Protein AF-A0A9Q0VDE1-F1 (afdb_monomer)

Organism: NCBI:txid2511006

InterPro domains:
  IPR028938 Remodeling and spacing factor 1-like [PTHR14296] (6-165)

Foldseek 3Di:
DCVVVVVPDDDQADDDPPCSVVSLVPDDPVVNVVVVVVVVVVVVPPCPVVVVLVVCVVVVNDPCVVDPDFLFDLVPFKTKGWDDDPVQHIWIKIKGWDPDDDDPPPDDDDPPDPPRDIDMDTQDRALVSLVVLLVVQCPDPRVRSVSSSVSCVPPPNVVRVVVVVVVVVVVVVVVD

Nearest PDB structures (foldseek):
  8ow1-assembly1_P  TM=1.907E-01  e=4.043E+00  Saccharomyces cerevisiae

pLDDT: mean 76.91, std 16.59, range [36.31, 95.81]

Mean predicted aligned error: 14.26 Å

Solvent-accessible surface area (backbone atoms only — not comparable to full-atom values): 10534 Å² total; per-residue (Å²): 133,69,68,69,72,78,56,75,62,79,74,92,72,62,95,53,92,81,49,46,65,61,58,53,66,74,45,56,71,66,58,46,50,51,52,52,50,50,52,52,57,50,52,75,69,47,60,61,61,64,50,47,52,52,51,41,43,73,75,66,46,61,69,62,81,83,39,85,67,67,69,31,35,68,83,77,43,42,38,32,37,73,48,74,42,96,88,84,42,49,39,34,35,38,40,36,52,50,78,74,85,79,80,92,66,92,72,80,91,67,92,64,71,78,78,80,44,69,46,78,45,82,67,24,68,49,73,68,40,44,52,52,49,31,54,56,22,58,70,42,92,47,66,37,41,24,50,24,17,50,45,43,57,71,67,44,46,60,55,53,54,52,51,53,53,54,55,54,51,54,55,53,62,76,77,106

Secondary structure (DSSP, 8-state):
--GGGT-SS--SS---TTTHHHHHHHS-HHHHHHHHHHHHHHHTT-THHHHHHHHHHHTT--GGGTSPPP-EE-SSSEEEEEEEETTTEEEEEEEEEE--S------S--------EEEEEEEESSHHHHHHHHHHHHT-S-HHHHHHHHHIIIIIHHHHHHHHHHHHHHHHHH--

Sequence (176 aa):
MWWPRVAEGELPLNAAKGDEMFGYKELDPTNRLLILKALCELRAKQDDIASYVNDSLKDGTEISYFRKNKIGGDGTATFYWYDGSSAIGHRLYKQVNKTGANSRMRGKASKNWPAACFQWEILATNLEEFQKVVNELSSSKVAAQVAAGKTIETDVLPIIQKFQKVSLWISLIIVS

Radius of gyration: 22.92 Å; Cα contacts (8 Å, |Δi|>4): 158; chains: 1; bounding box: 54×40×56 Å

Structure (mmCIF, N/CA/C/O backbone):
data_AF-A0A9Q0VDE1-F1
#
_entry.id   AF-A0A9Q0VDE1-F1
#
loop_
_atom_site.group_PDB
_atom_site.id
_atom_site.type_symbol
_atom_site.label_atom_id
_atom_site.label_alt_id
_atom_site.label_comp_id
_atom_site.label_asym_id
_atom_site.label_entity_id
_atom_site.label_seq_id
_atom_site.pdbx_PDB_ins_code
_atom_site.Cartn_x
_atom_site.Cartn_y
_atom_site.Cartn_z
_atom_site.occupancy
_atom_site.B_iso_or_equiv
_atom_site.auth_seq_id
_atom_site.auth_comp_id
_atom_site.auth_asym_id
_atom_site.auth_atom_id
_atom_site.pdbx_PDB_model_num
ATOM 1 N N . MET A 1 1 ? 1.224 9.833 -33.457 1.00 37.78 1 MET A N 1
ATOM 2 C CA . MET A 1 1 ? 2.192 9.033 -32.671 1.00 37.78 1 MET A CA 1
ATOM 3 C C . MET A 1 1 ? 3.416 9.897 -32.393 1.00 37.78 1 MET A C 1
ATOM 5 O O . MET A 1 1 ? 4.016 10.353 -33.350 1.00 37.78 1 MET A O 1
ATOM 9 N N . TRP A 1 2 ? 3.744 10.172 -31.125 1.00 44.53 2 TRP A N 1
ATOM 10 C CA . TRP A 1 2 ? 4.839 11.075 -30.698 1.00 44.53 2 TRP A CA 1
ATOM 11 C C . TRP A 1 2 ? 6.191 10.364 -30.476 1.00 44.53 2 TRP A C 1
ATOM 13 O O . TRP A 1 2 ? 7.222 11.023 -30.413 1.00 44.53 2 TRP A O 1
ATOM 23 N N . TRP A 1 3 ? 6.200 9.025 -30.435 1.00 48.69 3 TRP A N 1
ATOM 24 C CA . TRP A 1 3 ? 7.410 8.208 -30.262 1.00 48.69 3 TRP A CA 1
ATOM 25 C C . TRP A 1 3 ? 8.576 8.544 -31.216 1.00 48.69 3 TRP A C 1
ATOM 27 O O . TRP A 1 3 ? 9.713 8.516 -30.752 1.00 48.69 3 TRP A O 1
ATOM 37 N N . PRO A 1 4 ? 8.350 8.977 -32.478 1.00 45.69 4 PRO A N 1
ATOM 38 C CA . PRO A 1 4 ? 9.449 9.392 -33.350 1.00 45.69 4 PRO A CA 1
ATOM 39 C C . PRO A 1 4 ? 10.252 10.595 -32.830 1.00 45.69 4 PRO A C 1
ATOM 41 O O . PRO A 1 4 ? 11.383 10.768 -33.248 1.00 45.69 4 PRO A O 1
ATOM 44 N N . ARG A 1 5 ? 9.711 11.411 -31.908 1.00 46.03 5 ARG A N 1
ATOM 45 C CA . ARG A 1 5 ? 10.406 12.595 -31.364 1.00 46.03 5 ARG A CA 1
ATOM 46 C C . ARG A 1 5 ? 11.253 12.324 -30.120 1.00 46.03 5 ARG A C 1
ATOM 48 O O . ARG A 1 5 ? 12.073 13.160 -29.773 1.00 46.03 5 ARG A O 1
ATOM 55 N N . VAL A 1 6 ? 11.075 11.177 -29.459 1.00 48.16 6 VAL A N 1
ATOM 56 C CA . VAL A 1 6 ? 12.037 10.672 -28.450 1.00 48.16 6 VAL A CA 1
ATOM 57 C C . VAL A 1 6 ? 13.157 9.876 -29.139 1.00 48.16 6 VAL A C 1
ATOM 59 O O . VAL A 1 6 ? 14.191 9.613 -28.542 1.00 48.16 6 VAL A O 1
ATOM 62 N N . ALA A 1 7 ? 12.952 9.515 -30.410 1.00 46.78 7 ALA A N 1
ATOM 63 C CA . ALA A 1 7 ? 13.873 8.744 -31.236 1.00 46.78 7 ALA A CA 1
ATOM 64 C C . ALA A 1 7 ? 14.746 9.607 -32.169 1.00 46.78 7 ALA A C 1
ATOM 66 O O . ALA A 1 7 ? 15.404 9.064 -33.053 1.00 46.78 7 ALA A O 1
ATOM 67 N N . GLU A 1 8 ? 14.772 10.933 -32.000 1.00 49.28 8 GLU A N 1
ATOM 68 C CA . GLU A 1 8 ? 15.829 11.755 -32.599 1.00 49.28 8 GLU A CA 1
ATOM 69 C C . GLU A 1 8 ? 17.023 11.774 -31.634 1.00 49.28 8 GLU A C 1
ATOM 71 O O . GLU A 1 8 ? 17.155 12.660 -30.793 1.00 49.28 8 GLU A O 1
ATOM 76 N N . GLY A 1 9 ? 17.847 10.725 -31.705 1.00 59.50 9 GLY A N 1
ATOM 77 C CA . GLY A 1 9 ? 19.028 10.539 -30.859 1.00 59.50 9 GLY A CA 1
ATOM 78 C C . GLY A 1 9 ? 19.406 9.067 -30.681 1.00 59.50 9 GLY A C 1
ATOM 79 O O . GLY A 1 9 ? 18.651 8.169 -31.055 1.00 59.50 9 GLY A O 1
ATOM 80 N N . GLU A 1 10 ? 20.587 8.810 -30.117 1.00 60.06 10 GLU A N 1
ATOM 81 C CA . GLU A 1 10 ? 20.982 7.457 -29.712 1.00 60.06 10 GLU A CA 1
ATOM 82 C C . GLU A 1 10 ? 20.079 6.950 -28.579 1.00 60.06 10 GLU A C 1
ATOM 84 O O . GLU A 1 10 ? 19.620 7.722 -27.733 1.00 60.06 10 GLU A O 1
ATOM 89 N N . LEU A 1 11 ? 19.819 5.640 -28.555 1.00 62.03 11 LEU A N 1
ATOM 90 C CA . LEU A 1 11 ? 19.085 5.012 -27.460 1.00 62.03 11 LEU A CA 1
ATOM 91 C C . LEU A 1 11 ? 19.860 5.246 -26.152 1.00 62.03 11 LEU A C 1
ATOM 93 O O . LEU A 1 11 ? 20.988 4.772 -26.029 1.00 62.03 11 LEU A O 1
ATOM 97 N N . PRO A 1 12 ? 19.270 5.926 -25.151 1.00 65.19 12 PRO A N 1
ATOM 98 C CA . PRO A 1 12 ? 19.993 6.294 -23.934 1.00 65.19 12 PRO A CA 1
ATOM 99 C C . PRO A 1 12 ? 20.319 5.085 -23.043 1.00 65.19 12 PRO A C 1
ATOM 101 O O . PRO A 1 12 ? 21.069 5.212 -22.080 1.00 65.19 12 PRO A O 1
ATOM 104 N N . LEU A 1 13 ? 19.753 3.913 -23.346 1.00 70.69 13 LEU A N 1
ATOM 105 C CA . LEU A 1 13 ? 20.049 2.646 -22.692 1.00 70.69 13 LEU A CA 1
ATOM 106 C C . LEU A 1 13 ? 20.265 1.575 -23.760 1.00 70.69 13 LEU A C 1
ATOM 108 O O . LEU A 1 13 ? 19.353 1.256 -24.524 1.00 70.69 13 LEU A O 1
ATOM 112 N N . ASN A 1 14 ? 21.464 1.004 -23.777 1.00 70.75 14 ASN A N 1
ATOM 113 C CA . ASN A 1 14 ? 21.787 -0.163 -24.587 1.00 70.75 14 ASN A CA 1
ATOM 114 C C . ASN A 1 14 ? 21.558 -1.436 -23.772 1.00 70.75 14 ASN A C 1
ATOM 116 O O . ASN A 1 14 ? 21.749 -1.440 -22.556 1.00 70.75 14 ASN A O 1
ATOM 120 N N . ALA A 1 15 ? 21.172 -2.522 -24.443 1.00 77.06 15 ALA A N 1
ATOM 121 C CA . ALA A 1 15 ? 21.090 -3.829 -23.804 1.00 77.06 15 ALA A CA 1
ATOM 122 C C . ALA A 1 15 ? 22.477 -4.223 -23.274 1.00 77.06 15 ALA A C 1
ATOM 124 O O . ALA A 1 15 ? 23.441 -4.311 -24.035 1.00 77.06 15 ALA A O 1
ATOM 125 N N . ALA A 1 16 ? 22.563 -4.456 -21.969 1.00 78.25 16 ALA A N 1
ATOM 126 C CA . ALA A 1 16 ? 23.801 -4.668 -21.230 1.00 78.25 16 ALA A CA 1
ATOM 127 C C . ALA A 1 16 ? 23.750 -5.939 -20.361 1.00 78.25 16 ALA A C 1
ATOM 129 O O . ALA A 1 16 ? 24.515 -6.075 -19.415 1.00 78.25 16 ALA A O 1
ATOM 130 N N . LYS A 1 17 ? 22.866 -6.892 -20.691 1.00 81.12 17 LYS A N 1
ATOM 131 C CA . LYS A 1 17 ? 22.771 -8.221 -20.054 1.00 81.12 17 LYS A CA 1
ATOM 132 C C . LYS A 1 17 ? 22.655 -8.162 -18.518 1.00 81.12 17 LYS A C 1
ATOM 134 O O . LYS A 1 17 ? 23.214 -9.015 -17.834 1.00 81.12 17 LYS A O 1
ATOM 139 N N . GLY A 1 18 ? 21.907 -7.197 -17.985 1.00 75.06 18 GLY A N 1
ATOM 140 C CA . GLY A 1 18 ? 21.695 -7.018 -16.545 1.00 75.06 18 GLY A CA 1
ATOM 141 C C . GLY A 1 18 ? 22.363 -5.772 -15.957 1.00 75.06 18 GLY A C 1
ATOM 142 O O . GLY A 1 18 ? 21.985 -5.354 -14.861 1.00 75.06 18 GLY A O 1
ATOM 143 N N . ASP A 1 19 ? 23.288 -5.136 -16.684 1.00 79.62 19 ASP A N 1
ATOM 144 C CA . ASP A 1 19 ? 23.986 -3.925 -16.230 1.00 79.62 19 ASP A CA 1
ATOM 145 C C . ASP A 1 19 ? 23.276 -2.614 -16.620 1.00 79.62 19 ASP A C 1
ATOM 147 O O . ASP A 1 19 ? 23.764 -1.517 -16.336 1.00 79.62 19 ASP A O 1
ATOM 151 N N . GLU A 1 20 ? 22.082 -2.689 -17.218 1.00 82.50 20 GLU A N 1
ATOM 152 C CA . GLU A 1 20 ? 21.312 -1.518 -17.658 1.00 82.50 20 GLU A CA 1
ATOM 153 C C . GLU A 1 20 ? 20.995 -0.570 -16.491 1.00 82.50 20 GLU A C 1
ATOM 155 O O . GLU A 1 20 ? 20.889 0.644 -16.671 1.00 82.50 20 GLU A O 1
ATOM 160 N N . MET A 1 21 ? 20.886 -1.114 -15.273 1.00 81.50 21 MET A N 1
ATOM 161 C CA . MET A 1 21 ? 20.643 -0.343 -14.053 1.00 81.50 21 MET A CA 1
ATOM 162 C C . MET A 1 21 ? 21.812 0.584 -13.700 1.00 81.50 21 MET A C 1
ATOM 164 O O . MET A 1 21 ? 21.583 1.689 -13.206 1.00 81.50 21 MET A O 1
ATOM 168 N N . PHE A 1 22 ? 23.055 0.157 -13.933 1.00 84.25 22 PHE A N 1
ATOM 169 C CA . PHE A 1 22 ? 24.222 1.008 -13.703 1.00 84.25 22 PHE A CA 1
ATOM 170 C C . PHE A 1 22 ? 24.262 2.130 -14.738 1.00 84.25 22 PHE A C 1
ATOM 172 O O . PHE A 1 22 ? 24.341 3.294 -14.356 1.00 84.25 22 PHE A O 1
ATOM 179 N N . GLY A 1 23 ? 24.058 1.803 -16.019 1.00 84.00 23 GLY A N 1
ATOM 180 C CA . GLY A 1 23 ? 23.957 2.804 -17.085 1.00 84.00 23 GLY A CA 1
ATOM 181 C C . GLY A 1 23 ? 22.852 3.834 -16.832 1.00 84.00 23 GLY A C 1
ATOM 182 O O . GLY A 1 23 ? 23.080 5.031 -16.963 1.00 84.00 23 GLY A O 1
ATOM 183 N N . TYR A 1 24 ? 21.678 3.395 -16.369 1.00 85.25 24 TYR A N 1
ATOM 184 C CA . TYR A 1 24 ? 20.564 4.287 -16.039 1.00 85.25 24 TYR A CA 1
ATOM 185 C C . TYR A 1 24 ? 20.876 5.271 -14.904 1.00 85.25 24 TYR A C 1
ATOM 187 O O . TYR A 1 24 ? 20.396 6.405 -14.930 1.00 85.25 24 TYR A O 1
ATOM 195 N N . LYS A 1 25 ? 21.663 4.863 -13.900 1.00 86.81 25 LYS A N 1
ATOM 196 C CA . LYS A 1 25 ? 22.028 5.730 -12.766 1.00 86.81 25 LYS A CA 1
ATOM 197 C C . LYS A 1 25 ? 22.961 6.870 -13.168 1.00 86.81 25 LYS A C 1
ATOM 199 O O . LYS A 1 25 ? 22.827 7.954 -12.603 1.00 86.81 25 LYS A O 1
ATOM 204 N N . GLU A 1 26 ? 23.840 6.627 -14.137 1.00 89.00 26 GLU A N 1
ATOM 205 C CA . GLU A 1 26 ? 24.806 7.608 -14.648 1.00 89.00 26 GLU A CA 1
ATOM 206 C C . GLU A 1 26 ? 24.166 8.664 -15.566 1.00 89.00 26 GLU A C 1
ATOM 208 O O . GLU A 1 26 ? 24.753 9.716 -15.813 1.00 89.00 26 GLU A O 1
ATOM 213 N N . LEU A 1 27 ? 22.939 8.428 -16.047 1.00 85.44 27 LEU A N 1
ATOM 214 C CA . LEU A 1 27 ? 22.198 9.419 -16.825 1.00 85.44 27 LEU A CA 1
ATOM 215 C C . LEU A 1 27 ? 21.844 10.647 -15.974 1.00 85.44 27 LEU A C 1
ATOM 217 O O . LEU A 1 27 ? 21.522 10.560 -14.777 1.00 85.44 27 LEU A O 1
ATOM 221 N N . ASP A 1 28 ? 21.804 11.816 -16.608 1.00 88.81 28 ASP A N 1
ATOM 222 C CA . ASP A 1 28 ? 21.323 13.019 -15.941 1.00 88.81 28 ASP A CA 1
ATOM 223 C C . ASP A 1 28 ? 19.850 12.854 -15.500 1.00 88.81 28 ASP A C 1
ATOM 225 O O . ASP A 1 28 ? 19.087 12.060 -16.069 1.00 88.81 28 ASP A O 1
ATOM 229 N N . PRO A 1 29 ? 19.419 13.580 -14.453 1.00 90.25 29 PRO A N 1
ATOM 230 C CA . PRO A 1 29 ? 18.063 13.457 -13.926 1.00 90.25 29 PRO A CA 1
ATOM 231 C C . PRO A 1 29 ? 16.958 13.690 -14.966 1.00 90.25 29 PRO A C 1
ATOM 233 O O . PRO A 1 29 ? 15.909 13.049 -14.887 1.00 90.25 29 PRO A O 1
ATOM 236 N N . THR A 1 30 ? 17.177 14.573 -15.945 1.00 85.00 30 THR A N 1
ATOM 237 C CA . THR A 1 30 ? 16.182 14.880 -16.982 1.00 85.00 30 THR A CA 1
ATOM 238 C C . THR A 1 30 ? 15.980 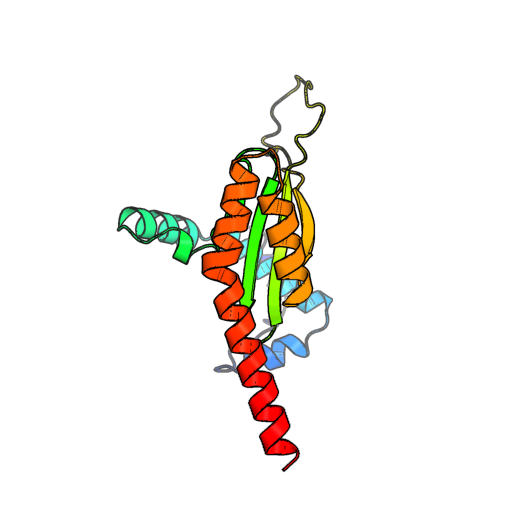13.675 -17.889 1.00 85.00 30 THR A C 1
ATOM 240 O O . THR A 1 30 ? 14.844 13.252 -18.103 1.00 85.00 30 THR A O 1
ATOM 243 N N . ASN A 1 31 ? 17.068 13.059 -18.350 1.00 81.75 31 ASN A N 1
ATOM 244 C CA . ASN A 1 31 ? 17.006 11.864 -19.185 1.00 81.75 31 ASN A CA 1
ATOM 245 C C . ASN A 1 31 ? 16.398 10.663 -18.450 1.00 81.75 31 ASN A C 1
ATOM 247 O O . ASN A 1 31 ? 15.564 9.959 -19.023 1.00 81.75 31 ASN A O 1
ATOM 251 N N . ARG A 1 32 ? 16.694 10.478 -17.157 1.00 88.00 32 ARG A N 1
ATOM 252 C CA . ARG A 1 32 ? 16.018 9.459 -16.330 1.00 88.00 32 ARG A CA 1
ATOM 253 C C . ARG A 1 32 ? 14.500 9.651 -16.295 1.00 88.00 32 ARG A C 1
ATOM 255 O O . ARG A 1 32 ? 13.746 8.697 -16.488 1.00 88.00 32 ARG A O 1
ATOM 262 N N . LEU A 1 33 ? 14.040 10.887 -16.100 1.00 86.12 33 LEU A N 1
ATOM 263 C CA . LEU A 1 33 ? 12.611 11.208 -16.090 1.00 86.12 33 LEU A CA 1
ATOM 264 C C . LEU A 1 33 ? 11.958 11.027 -17.465 1.00 86.12 33 LEU A C 1
ATOM 266 O O . LEU A 1 33 ? 10.826 10.547 -17.538 1.00 86.12 33 LEU A O 1
ATOM 270 N N . LEU A 1 34 ? 12.654 11.372 -18.550 1.00 81.69 34 LEU A N 1
ATOM 271 C CA . LEU A 1 34 ? 12.165 11.158 -19.913 1.00 81.69 34 LEU A CA 1
ATOM 272 C C . LEU A 1 34 ? 12.003 9.668 -20.229 1.00 81.69 34 LEU A C 1
ATOM 274 O O . LEU A 1 34 ? 10.966 9.280 -20.768 1.00 81.69 34 LEU A O 1
ATOM 278 N N . ILE A 1 35 ? 12.964 8.831 -19.828 1.00 82.81 35 ILE A N 1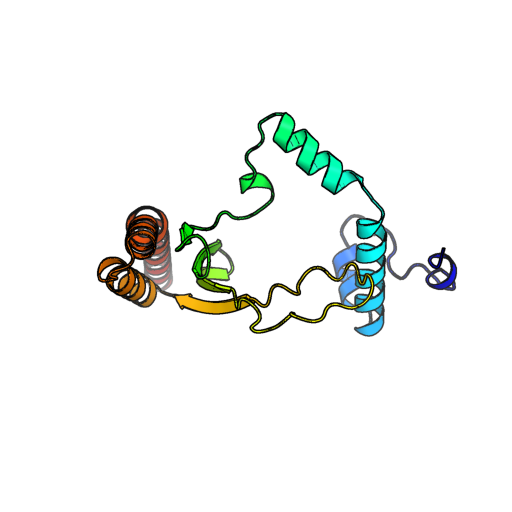
ATOM 279 C CA . ILE A 1 35 ? 12.875 7.369 -19.954 1.00 82.81 35 ILE A CA 1
ATOM 280 C C . ILE A 1 35 ? 11.693 6.830 -19.143 1.00 82.81 35 ILE A C 1
ATOM 282 O O . ILE A 1 35 ? 10.893 6.051 -19.660 1.00 82.81 35 ILE A O 1
ATOM 286 N N . LEU A 1 36 ? 11.531 7.269 -17.893 1.00 85.69 36 LEU A N 1
ATOM 287 C CA . LEU A 1 36 ? 10.412 6.836 -17.057 1.00 85.69 36 LEU A CA 1
ATOM 288 C C . LEU A 1 36 ? 9.062 7.229 -17.672 1.00 85.69 36 LEU A C 1
ATOM 290 O O . LEU A 1 36 ? 8.154 6.403 -17.755 1.00 85.69 36 LEU A O 1
ATOM 294 N N . LYS A 1 37 ? 8.937 8.469 -18.159 1.00 81.50 37 LYS A N 1
ATOM 295 C CA . LYS A 1 37 ? 7.741 8.946 -18.864 1.00 81.50 37 LYS A CA 1
ATOM 296 C C . LYS A 1 37 ? 7.449 8.091 -20.097 1.00 81.50 37 LYS A C 1
ATOM 298 O O . LYS A 1 37 ? 6.312 7.665 -20.283 1.00 81.50 37 LYS A O 1
ATOM 303 N N . ALA A 1 38 ? 8.467 7.815 -20.906 1.00 77.75 38 ALA A N 1
ATOM 304 C CA . ALA A 1 38 ? 8.373 6.972 -22.091 1.00 77.75 38 ALA A CA 1
ATOM 305 C C . ALA A 1 38 ? 7.875 5.553 -21.763 1.00 77.75 38 ALA A C 1
ATOM 307 O O . ALA A 1 38 ? 6.951 5.060 -22.412 1.00 77.75 38 ALA A O 1
ATOM 308 N N . LEU A 1 39 ? 8.424 4.922 -20.720 1.00 80.56 39 LEU A N 1
ATOM 309 C CA . LEU A 1 39 ? 7.965 3.618 -20.238 1.00 80.56 39 LEU A CA 1
ATOM 310 C C . LEU A 1 39 ? 6.507 3.671 -19.771 1.00 80.56 39 LEU A C 1
ATOM 312 O O . LEU A 1 39 ? 5.719 2.805 -20.146 1.00 80.56 39 LEU A O 1
ATOM 316 N N . CYS A 1 40 ? 6.122 4.694 -19.008 1.00 80.88 40 CYS A N 1
ATOM 317 C CA . CYS A 1 40 ? 4.741 4.876 -18.560 1.00 80.88 40 CYS A CA 1
ATOM 318 C C . CYS A 1 40 ? 3.766 5.053 -19.735 1.00 80.88 40 CYS A C 1
ATOM 320 O O . CYS A 1 40 ? 2.694 4.455 -19.728 1.00 80.88 40 CYS A O 1
ATOM 322 N N . GLU A 1 41 ? 4.126 5.826 -20.763 1.00 73.69 41 GLU A N 1
ATOM 323 C CA . GLU A 1 41 ? 3.302 6.009 -21.966 1.00 73.69 41 GLU A CA 1
ATOM 324 C C . GLU A 1 41 ? 3.188 4.733 -22.807 1.00 73.69 41 GLU A C 1
ATOM 326 O O . GLU A 1 41 ? 2.129 4.470 -23.380 1.00 73.69 41 GLU A O 1
ATOM 331 N N . LEU A 1 42 ? 4.264 3.944 -22.891 1.00 72.81 42 LEU A N 1
ATOM 332 C CA . LEU A 1 42 ? 4.239 2.631 -23.530 1.00 72.81 42 LEU A CA 1
ATOM 333 C C . LEU A 1 42 ? 3.297 1.694 -22.767 1.00 72.81 42 LEU A C 1
ATOM 335 O O . LEU A 1 42 ? 2.403 1.112 -23.375 1.00 72.81 42 LEU A O 1
ATOM 339 N N . ARG A 1 43 ? 3.440 1.614 -21.437 1.00 71.19 43 ARG A N 1
ATOM 340 C CA . ARG A 1 43 ? 2.566 0.802 -20.574 1.00 71.19 43 ARG A CA 1
ATOM 341 C C . ARG A 1 43 ? 1.110 1.253 -20.635 1.00 71.19 43 ARG A C 1
ATOM 343 O O . ARG A 1 43 ? 0.230 0.412 -20.644 1.00 71.19 43 ARG A O 1
ATOM 350 N N . ALA A 1 44 ? 0.837 2.550 -20.749 1.00 67.88 44 ALA A N 1
ATOM 351 C CA . ALA A 1 44 ? -0.528 3.059 -20.889 1.00 67.88 44 ALA A CA 1
ATOM 352 C C . ALA A 1 44 ? -1.215 2.634 -22.202 1.00 67.88 44 ALA A C 1
ATOM 354 O O . ALA A 1 44 ? -2.433 2.747 -22.310 1.00 67.88 44 ALA A O 1
ATOM 355 N N . LYS A 1 45 ? -0.448 2.191 -23.207 1.00 68.19 45 LYS A N 1
ATOM 356 C CA . LYS A 1 45 ? -0.964 1.693 -24.493 1.00 68.19 45 LYS A CA 1
ATOM 357 C C . LYS A 1 45 ? -0.949 0.173 -24.603 1.00 68.19 45 LYS A C 1
ATOM 359 O O . LYS A 1 45 ? -1.550 -0.359 -25.531 1.00 68.19 45 LYS A O 1
ATOM 364 N N . GLN A 1 46 ? -0.218 -0.510 -23.727 1.00 66.50 46 GLN A N 1
ATOM 365 C CA . GLN A 1 46 ? -0.198 -1.963 -23.682 1.00 66.50 46 GLN A CA 1
ATOM 366 C C . GLN A 1 46 ? -1.377 -2.427 -22.815 1.00 66.50 46 GLN A C 1
ATOM 368 O O . GLN A 1 46 ? -1.363 -2.291 -21.596 1.00 66.50 46 GLN A O 1
ATOM 373 N N . ASP A 1 47 ? -2.421 -2.951 -23.465 1.00 65.94 47 ASP A N 1
ATOM 374 C CA . ASP A 1 47 ? -3.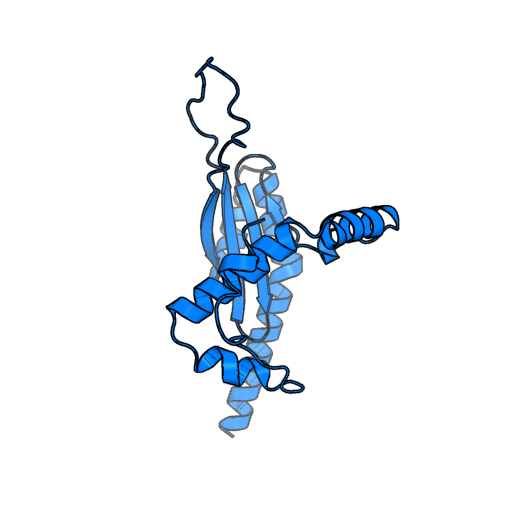602 -3.546 -22.810 1.00 65.94 47 ASP A CA 1
ATOM 375 C C . ASP A 1 47 ? -3.296 -4.903 -22.143 1.00 65.94 47 ASP A C 1
ATOM 377 O O . ASP A 1 47 ? -4.167 -5.506 -21.509 1.00 65.94 47 ASP A O 1
ATOM 381 N N . ASP A 1 48 ? -2.067 -5.405 -22.279 1.00 74.25 48 ASP A N 1
ATOM 382 C CA . ASP A 1 48 ? -1.634 -6.733 -21.842 1.00 74.25 48 ASP A CA 1
ATOM 383 C C . ASP A 1 48 ? -1.734 -6.914 -20.326 1.00 74.25 48 ASP A C 1
ATOM 385 O O . ASP A 1 48 ? -2.211 -7.943 -19.875 1.00 74.25 48 ASP A O 1
ATOM 389 N N . ILE A 1 49 ? -1.380 -5.911 -19.523 1.00 74.25 49 ILE A N 1
ATOM 390 C CA . ILE A 1 49 ? -1.443 -6.024 -18.061 1.00 74.25 49 ILE A CA 1
ATOM 391 C C . ILE A 1 49 ? -2.892 -5.964 -17.577 1.00 74.25 49 ILE A C 1
ATOM 393 O O . ILE A 1 49 ? -3.274 -6.731 -16.700 1.00 74.25 49 ILE A O 1
ATOM 397 N N . ALA A 1 50 ? -3.716 -5.068 -18.127 1.00 75.50 50 ALA A N 1
ATOM 398 C CA . ALA A 1 50 ? -5.114 -4.957 -17.715 1.00 75.50 50 ALA A CA 1
ATOM 399 C C . ALA A 1 50 ? -5.906 -6.221 -18.084 1.00 75.50 50 ALA A C 1
ATOM 401 O O . ALA A 1 50 ? -6.668 -6.729 -17.259 1.00 75.50 50 ALA A O 1
ATOM 402 N N . SER A 1 51 ? -5.690 -6.746 -19.295 1.00 82.00 51 SER A N 1
ATOM 403 C CA . SER A 1 51 ? -6.252 -8.029 -19.725 1.00 82.00 51 SER A CA 1
ATOM 404 C C . SER A 1 51 ? -5.693 -9.188 -18.905 1.00 82.00 51 SER A C 1
ATOM 406 O O . SER A 1 51 ? -6.487 -9.933 -18.351 1.00 82.00 51 SER A O 1
ATOM 408 N N . TYR A 1 52 ? -4.377 -9.270 -18.692 1.00 82.56 52 TYR A N 1
ATOM 409 C CA . TYR A 1 52 ? -3.748 -10.298 -17.856 1.00 82.56 52 TYR A CA 1
ATOM 410 C C . TYR A 1 52 ? -4.284 -10.312 -16.426 1.00 82.56 52 TYR A C 1
ATOM 412 O O . TYR A 1 52 ? -4.625 -11.375 -15.919 1.00 82.56 52 TYR A O 1
ATOM 420 N N . VAL A 1 53 ? -4.394 -9.150 -15.771 1.00 82.62 53 VAL A N 1
ATOM 421 C CA . VAL A 1 53 ? -4.989 -9.044 -14.432 1.00 82.62 53 VAL A CA 1
ATOM 422 C C . VAL A 1 53 ? -6.423 -9.552 -14.479 1.00 82.62 53 VAL A C 1
ATOM 424 O O . VAL A 1 53 ? -6.799 -10.392 -13.671 1.00 82.62 53 VAL A O 1
ATOM 427 N N . ASN A 1 54 ? -7.226 -9.079 -15.431 1.00 85.12 54 ASN A N 1
ATOM 428 C CA . ASN A 1 54 ? -8.626 -9.470 -15.531 1.00 85.12 54 ASN A CA 1
ATOM 429 C C . ASN A 1 54 ? -8.801 -10.970 -15.815 1.00 85.12 54 ASN A C 1
ATOM 431 O O . ASN A 1 54 ? -9.648 -11.608 -15.202 1.00 85.12 54 ASN A O 1
ATOM 435 N N . ASP A 1 55 ? -8.001 -11.536 -16.710 1.00 89.62 55 ASP A N 1
ATOM 436 C CA . ASP A 1 55 ? -8.039 -12.952 -17.068 1.00 89.62 55 ASP A CA 1
ATOM 437 C C . ASP A 1 55 ? -7.535 -13.817 -15.909 1.00 89.62 55 ASP A C 1
ATOM 439 O O . ASP A 1 55 ? -8.219 -14.755 -15.514 1.00 89.62 55 ASP A O 1
ATOM 443 N N . SER A 1 56 ? -6.460 -13.408 -15.229 1.00 85.62 56 SER A N 1
ATOM 444 C CA . SER A 1 56 ? -5.996 -14.069 -14.003 1.00 85.62 56 SER A CA 1
ATOM 445 C C . SER A 1 56 ? -7.073 -14.079 -12.914 1.00 85.62 56 SER A C 1
ATOM 447 O O . SER A 1 56 ? -7.243 -15.080 -12.220 1.00 85.62 56 SER A O 1
ATOM 449 N N . LEU A 1 57 ? -7.819 -12.977 -12.754 1.00 88.88 57 LEU A N 1
ATOM 450 C CA . LEU A 1 57 ? -8.935 -12.899 -11.807 1.00 88.88 57 LEU A CA 1
ATOM 451 C C . LEU A 1 57 ? -10.098 -13.816 -12.213 1.00 88.88 57 LEU A C 1
ATOM 453 O O . LEU A 1 57 ? -10.704 -14.433 -11.337 1.00 88.88 57 LEU A O 1
ATOM 457 N N . LYS A 1 58 ? -10.413 -13.929 -13.513 1.00 92.06 58 LYS A N 1
ATOM 458 C CA . LYS A 1 58 ? -11.423 -14.882 -14.018 1.00 92.06 58 LYS A CA 1
ATOM 459 C C . LYS A 1 58 ? -11.015 -16.329 -13.758 1.00 92.06 58 LYS A C 1
ATOM 461 O O . LYS A 1 58 ? -11.873 -17.136 -13.417 1.00 92.06 58 LYS A O 1
ATOM 466 N N . ASP A 1 59 ? -9.723 -16.619 -13.855 1.00 91.94 59 ASP A N 1
ATOM 467 C CA . ASP A 1 59 ? -9.148 -17.939 -13.587 1.00 91.94 59 ASP A CA 1
ATOM 468 C C . ASP A 1 59 ? -9.052 -18.253 -12.079 1.00 91.94 59 ASP A C 1
ATOM 470 O O . ASP A 1 59 ? -8.569 -19.313 -11.682 1.00 91.94 59 ASP A O 1
ATOM 474 N N . GLY A 1 60 ? -9.541 -17.351 -11.219 1.00 88.12 60 GLY A N 1
ATOM 475 C CA . GLY A 1 60 ? -9.632 -17.550 -9.773 1.00 88.12 60 GLY A CA 1
ATOM 476 C C . GLY A 1 60 ? -8.424 -17.051 -8.980 1.00 88.12 60 GLY A C 1
ATOM 477 O O . GLY A 1 60 ? -8.358 -17.288 -7.774 1.00 88.12 60 GLY A O 1
ATOM 478 N N . THR A 1 61 ? -7.484 -16.341 -9.615 1.00 88.12 61 THR A N 1
ATOM 479 C CA . THR A 1 61 ? -6.382 -15.683 -8.898 1.00 88.12 61 THR A CA 1
ATOM 480 C C . THR A 1 61 ? -6.951 -14.651 -7.933 1.00 88.12 61 THR A C 1
ATOM 482 O O . THR A 1 61 ? -7.794 -13.831 -8.298 1.00 88.12 61 THR A O 1
ATOM 485 N N . GLU A 1 62 ? -6.487 -14.660 -6.686 1.00 84.88 62 GLU A N 1
ATOM 486 C CA . GLU A 1 62 ? -6.930 -13.673 -5.710 1.00 84.88 62 GLU A CA 1
ATOM 487 C C . GLU A 1 62 ? -6.400 -12.276 -6.081 1.00 84.88 62 GLU A C 1
ATOM 489 O O . GLU A 1 62 ? -5.230 -12.100 -6.420 1.00 84.88 62 GLU A O 1
ATOM 494 N N . ILE A 1 63 ? -7.238 -11.242 -5.952 1.00 82.75 63 ILE A N 1
ATOM 495 C CA . ILE A 1 63 ? -6.842 -9.845 -6.204 1.00 82.75 63 ILE A CA 1
ATOM 496 C C . ILE A 1 63 ? -5.649 -9.390 -5.342 1.00 82.75 63 ILE A C 1
ATOM 498 O O . ILE A 1 63 ? -4.924 -8.475 -5.738 1.00 82.75 63 ILE A O 1
ATOM 502 N N . SER A 1 64 ? -5.431 -10.045 -4.196 1.00 77.38 64 SER A N 1
ATOM 503 C CA . SER A 1 64 ? -4.291 -9.837 -3.294 1.00 77.38 64 SER A CA 1
ATOM 504 C C . SER A 1 64 ? -2.935 -10.039 -3.986 1.00 77.38 64 SER A C 1
ATOM 506 O O . SER A 1 64 ? -1.941 -9.432 -3.590 1.00 77.38 64 SER A O 1
ATOM 508 N N . TYR A 1 65 ? -2.903 -10.843 -5.055 1.00 77.69 65 TYR A N 1
ATOM 509 C CA . TYR A 1 65 ? -1.712 -11.094 -5.861 1.00 77.69 65 TYR A CA 1
ATOM 510 C C . TYR A 1 65 ? -1.230 -9.832 -6.588 1.00 77.69 65 TYR A C 1
ATOM 512 O O . TYR A 1 65 ? -0.032 -9.590 -6.713 1.00 77.69 65 TYR A O 1
ATOM 520 N N . PHE A 1 66 ? -2.165 -8.994 -7.042 1.00 78.31 66 PHE A N 1
ATOM 521 C CA . PHE A 1 66 ? -1.861 -7.791 -7.823 1.00 78.31 66 PHE A CA 1
ATOM 522 C C . PHE A 1 66 ? -1.751 -6.531 -6.975 1.00 78.31 66 PHE A C 1
ATOM 524 O O . PHE A 1 66 ? -1.123 -5.552 -7.378 1.00 78.31 66 PHE A O 1
ATOM 531 N N . ARG A 1 67 ? -2.400 -6.521 -5.811 1.00 80.19 67 ARG A N 1
ATOM 532 C CA . ARG A 1 67 ? -2.410 -5.370 -4.914 1.00 80.19 67 ARG A CA 1
ATOM 533 C C . ARG A 1 67 ? -2.492 -5.818 -3.470 1.00 80.19 67 ARG A C 1
ATOM 535 O O . ARG A 1 67 ? -3.154 -6.796 -3.146 1.00 80.19 67 ARG A O 1
ATOM 542 N N . LYS A 1 68 ? -1.928 -5.014 -2.575 1.00 81.94 68 LYS A N 1
ATOM 543 C CA . LYS A 1 68 ? -2.144 -5.206 -1.141 1.00 81.94 68 LYS A CA 1
ATOM 544 C C . LYS A 1 68 ? -3.625 -5.055 -0.800 1.00 81.94 68 LYS A C 1
ATOM 546 O O . LYS A 1 68 ? -4.315 -4.186 -1.337 1.00 81.94 68 LYS A O 1
ATOM 551 N N . ASN A 1 69 ? -4.087 -5.884 0.125 1.00 81.62 69 ASN A N 1
ATOM 552 C CA . ASN A 1 69 ? -5.402 -5.738 0.726 1.00 81.62 69 ASN A CA 1
ATOM 553 C C . ASN A 1 69 ? -5.334 -4.741 1.888 1.00 81.62 69 ASN A C 1
ATOM 555 O O . ASN A 1 69 ? -4.350 -4.679 2.628 1.00 81.62 69 ASN A O 1
ATOM 559 N N . LYS A 1 70 ? -6.404 -3.962 2.056 1.00 87.62 70 LYS A N 1
ATOM 560 C CA . LYS A 1 70 ? -6.624 -3.187 3.280 1.00 87.62 70 LYS A CA 1
ATOM 561 C C . LYS A 1 70 ? -6.897 -4.148 4.438 1.00 87.62 70 LYS A C 1
ATOM 563 O O . LYS A 1 70 ? -7.601 -5.137 4.254 1.00 87.62 70 LYS A O 1
ATOM 568 N N . ILE A 1 71 ? -6.391 -3.825 5.623 1.00 86.62 71 ILE A N 1
ATOM 569 C CA . ILE A 1 71 ? -6.616 -4.613 6.847 1.00 86.62 71 ILE A CA 1
ATOM 570 C C . ILE A 1 71 ? -8.059 -4.457 7.331 1.00 86.62 71 ILE A C 1
ATOM 572 O O . ILE A 1 71 ? -8.666 -5.377 7.868 1.00 86.62 71 ILE A O 1
ATOM 576 N N . GLY A 1 72 ? -8.612 -3.262 7.141 1.00 85.31 72 GLY A N 1
ATOM 577 C CA . GLY A 1 72 ? -9.952 -2.927 7.585 1.00 85.31 72 GLY A CA 1
ATOM 578 C C . GLY A 1 72 ? -10.286 -1.473 7.299 1.00 85.31 72 GLY A C 1
ATOM 579 O O . GLY A 1 72 ? -9.499 -0.733 6.703 1.00 85.31 72 GLY A O 1
ATOM 580 N N . GLY A 1 73 ? -11.478 -1.061 7.703 1.00 83.50 73 GLY A N 1
ATOM 581 C CA . GLY A 1 73 ? -11.945 0.305 7.525 1.00 83.50 73 GLY A CA 1
ATOM 582 C C . GLY A 1 73 ? -13.457 0.412 7.577 1.00 83.50 73 GLY A C 1
ATOM 583 O O . GLY A 1 73 ? -14.159 -0.577 7.392 1.00 83.50 73 GLY A O 1
ATOM 584 N N . ASP A 1 74 ? -13.954 1.628 7.772 1.00 78.75 74 ASP A N 1
ATOM 585 C CA . ASP A 1 74 ? -15.387 1.947 7.892 1.00 78.75 74 ASP A CA 1
ATOM 586 C C . ASP A 1 74 ? -16.174 1.832 6.568 1.00 78.75 74 ASP A C 1
ATOM 588 O O . ASP A 1 74 ? -17.350 2.184 6.491 1.00 78.75 74 ASP A O 1
ATOM 592 N N . GLY A 1 75 ? -15.525 1.336 5.511 1.00 67.38 75 GLY A N 1
ATOM 593 C CA . GLY A 1 75 ? -16.129 1.058 4.212 1.00 67.38 75 GLY A CA 1
ATOM 594 C C . GLY A 1 75 ? -16.264 2.277 3.301 1.00 67.38 75 GLY A C 1
ATOM 595 O O . GLY A 1 75 ? -16.337 2.094 2.088 1.00 67.38 75 GLY A O 1
ATOM 596 N N . THR A 1 76 ? -16.241 3.499 3.837 1.00 69.38 76 THR A N 1
ATOM 597 C CA . THR A 1 76 ? -16.609 4.707 3.076 1.00 69.38 76 THR A CA 1
ATOM 598 C C . THR A 1 76 ? -15.582 5.834 3.175 1.00 69.38 76 THR A C 1
ATOM 600 O O . THR A 1 76 ? -15.272 6.464 2.160 1.00 69.38 76 THR A O 1
ATOM 603 N N . ALA A 1 77 ? -15.006 6.057 4.355 1.00 82.06 77 ALA A N 1
ATOM 604 C CA . ALA A 1 77 ? -14.174 7.213 4.656 1.00 82.06 77 ALA A CA 1
ATOM 605 C C . ALA A 1 77 ? -12.761 6.837 5.108 1.00 82.06 77 ALA A C 1
ATOM 607 O O . ALA A 1 77 ? -11.818 7.493 4.685 1.00 82.06 77 ALA A O 1
ATOM 608 N N . THR A 1 78 ? -12.588 5.793 5.916 1.00 87.50 78 THR A N 1
ATOM 609 C CA . THR A 1 78 ? -11.309 5.461 6.557 1.00 87.50 78 THR A CA 1
ATOM 610 C C . THR A 1 78 ? -10.903 4.024 6.272 1.00 87.50 78 THR A C 1
ATOM 612 O O . THR A 1 78 ? -11.675 3.100 6.525 1.00 87.50 78 THR A O 1
ATOM 615 N N . PHE A 1 79 ? -9.666 3.821 5.822 1.00 90.62 79 PHE A N 1
ATOM 616 C CA . PHE A 1 79 ? -9.070 2.500 5.618 1.00 90.62 79 PHE A CA 1
ATOM 617 C C . PHE A 1 79 ? -7.705 2.391 6.287 1.00 90.62 79 PHE A C 1
ATOM 619 O O . PHE A 1 79 ? -6.950 3.360 6.331 1.00 90.62 79 PHE A O 1
ATOM 626 N N . TYR A 1 80 ? -7.382 1.195 6.766 1.00 92.38 80 TYR A N 1
ATOM 627 C CA . TYR A 1 80 ? -6.115 0.874 7.411 1.00 92.38 80 TYR A CA 1
ATOM 628 C C . TYR A 1 80 ? -5.309 -0.075 6.530 1.00 92.38 80 TYR A C 1
ATOM 630 O O . TYR A 1 80 ? -5.843 -1.053 5.998 1.00 92.38 80 TYR A O 1
ATOM 638 N N . TRP A 1 81 ? -4.020 0.211 6.390 1.00 93.00 81 TRP A N 1
ATOM 639 C CA . TRP A 1 81 ? -3.107 -0.509 5.509 1.00 93.00 81 TRP A CA 1
ATOM 640 C C . TRP A 1 81 ? -1.832 -0.863 6.251 1.00 93.00 81 TRP A C 1
ATOM 642 O O . TRP A 1 81 ? -1.272 -0.020 6.945 1.00 93.00 81 TRP A O 1
ATOM 652 N N . TYR A 1 82 ? -1.349 -2.085 6.064 1.00 90.88 82 TYR A N 1
ATOM 653 C CA . TYR A 1 82 ? -0.096 -2.538 6.647 1.00 90.88 82 TYR A CA 1
ATOM 654 C C . TYR A 1 82 ? 0.926 -2.800 5.556 1.00 90.88 82 TYR A C 1
ATOM 656 O O . TYR A 1 82 ? 0.639 -3.435 4.538 1.00 90.88 82 TYR A O 1
ATOM 664 N N . ASP A 1 83 ? 2.129 -2.292 5.785 1.00 89.38 83 ASP A N 1
ATOM 665 C CA . ASP A 1 83 ? 3.291 -2.555 4.962 1.00 89.38 83 ASP A CA 1
ATOM 666 C C . ASP A 1 83 ? 4.398 -3.147 5.827 1.00 89.38 83 ASP A C 1
ATOM 668 O O . ASP A 1 83 ? 4.922 -2.480 6.715 1.00 89.38 83 ASP A O 1
ATOM 672 N N . GLY A 1 84 ? 4.732 -4.411 5.583 1.00 84.94 84 GLY A N 1
ATOM 673 C CA . GLY A 1 84 ? 5.837 -5.091 6.236 1.00 84.94 84 GLY A CA 1
ATOM 674 C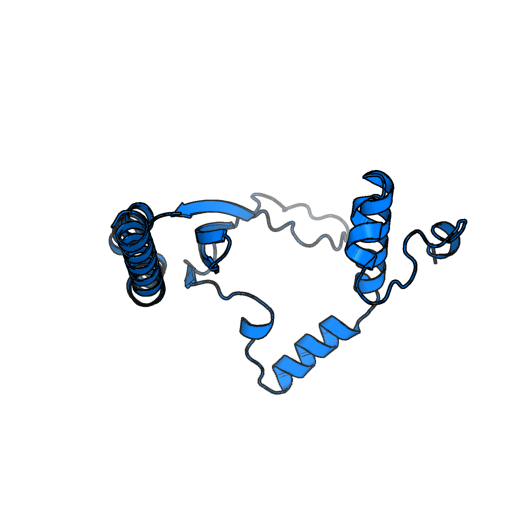 C . GLY A 1 84 ? 6.837 -5.590 5.208 1.00 84.94 84 GLY A C 1
ATOM 675 O O . GLY A 1 84 ? 6.477 -6.360 4.320 1.00 84.94 84 GLY A O 1
ATOM 676 N N . SER A 1 85 ? 8.100 -5.199 5.356 1.00 79.00 85 SER A N 1
ATOM 677 C CA . SER A 1 85 ? 9.211 -5.827 4.641 1.00 79.00 85 SER A CA 1
ATOM 678 C C . SER A 1 85 ? 10.441 -5.924 5.535 1.00 79.00 85 SER A C 1
ATOM 680 O O . SER A 1 85 ? 10.648 -5.098 6.422 1.00 79.00 85 SER A O 1
ATOM 682 N N . SER A 1 86 ? 11.298 -6.909 5.269 1.00 71.62 86 SER A N 1
ATOM 683 C CA . SER A 1 86 ? 12.579 -7.053 5.966 1.00 71.62 86 SER A CA 1
ATOM 684 C C . SER A 1 86 ? 13.528 -5.872 5.730 1.00 71.62 86 SER A C 1
ATOM 686 O O . SER A 1 86 ? 14.385 -5.617 6.569 1.00 71.62 86 SER A O 1
ATOM 688 N N . ALA A 1 87 ? 13.373 -5.144 4.618 1.00 71.44 87 ALA A N 1
ATOM 689 C CA . ALA A 1 87 ? 14.244 -4.031 4.241 1.00 71.44 87 ALA A CA 1
ATOM 690 C C . ALA A 1 87 ? 13.793 -2.671 4.806 1.00 71.44 87 ALA A C 1
ATOM 692 O O . ALA A 1 87 ? 14.628 -1.860 5.189 1.00 71.44 87 ALA A O 1
ATOM 693 N N . ILE A 1 88 ? 12.482 -2.401 4.839 1.00 72.19 88 ILE A N 1
ATOM 694 C CA . ILE A 1 88 ? 11.918 -1.081 5.199 1.00 72.19 88 ILE A CA 1
ATOM 695 C C . ILE A 1 88 ? 11.306 -1.097 6.615 1.00 72.19 88 ILE A C 1
ATOM 697 O O . ILE A 1 88 ? 10.982 -0.045 7.175 1.00 72.19 88 ILE A O 1
ATOM 701 N N . GLY A 1 89 ? 11.173 -2.284 7.213 1.00 83.75 89 GLY A N 1
ATOM 702 C CA . GLY A 1 89 ? 10.496 -2.498 8.484 1.00 83.75 89 GLY A CA 1
ATOM 703 C C . GLY A 1 89 ? 8.981 -2.610 8.320 1.00 83.75 89 GLY A C 1
ATOM 704 O O . GLY A 1 89 ? 8.466 -2.905 7.238 1.00 83.75 89 GLY A O 1
ATOM 705 N N . HIS A 1 90 ? 8.267 -2.388 9.421 1.00 89.62 90 HIS A N 1
ATOM 706 C CA . HIS A 1 90 ? 6.820 -2.562 9.512 1.00 89.62 90 HIS A CA 1
ATOM 707 C C . HIS A 1 90 ? 6.131 -1.226 9.782 1.00 89.62 90 HIS A C 1
ATOM 709 O O . HIS A 1 90 ? 6.511 -0.508 10.703 1.00 89.62 90 HIS A O 1
ATOM 715 N N . ARG A 1 91 ? 5.120 -0.885 8.978 1.00 93.12 91 ARG A N 1
ATOM 716 C CA . ARG A 1 91 ? 4.402 0.392 9.045 1.00 93.12 91 ARG A CA 1
ATOM 717 C C . ARG A 1 91 ? 2.900 0.199 8.910 1.00 93.12 91 ARG A C 1
ATOM 719 O O . ARG A 1 91 ? 2.437 -0.625 8.121 1.00 93.12 91 ARG A O 1
ATOM 726 N N . LEU A 1 92 ? 2.149 0.988 9.667 1.00 93.56 92 LEU A N 1
ATOM 727 C CA . LEU A 1 92 ? 0.697 1.070 9.587 1.00 93.56 92 LEU A CA 1
ATOM 728 C C . LEU A 1 92 ? 0.295 2.442 9.057 1.00 93.56 92 LEU A C 1
ATOM 730 O O . LEU A 1 92 ? 0.730 3.470 9.577 1.00 93.56 92 LEU A O 1
ATOM 734 N N . TYR A 1 93 ? -0.568 2.447 8.051 1.00 93.44 93 TYR A N 1
ATOM 735 C CA . TYR A 1 93 ? -1.085 3.649 7.421 1.00 93.44 93 TYR A CA 1
ATOM 736 C C . TYR A 1 93 ? -2.595 3.742 7.574 1.00 93.44 93 TYR A C 1
ATOM 738 O O . TYR A 1 93 ? -3.311 2.740 7.529 1.00 93.44 93 TYR A O 1
ATOM 746 N N . LYS A 1 94 ? -3.077 4.976 7.664 1.00 92.38 94 LYS A N 1
ATOM 747 C CA . LYS A 1 94 ? -4.485 5.334 7.583 1.00 92.38 94 LYS A CA 1
ATOM 748 C C . LYS A 1 94 ? -4.717 6.150 6.325 1.00 92.38 94 LYS A C 1
ATOM 750 O O . LYS A 1 94 ? -4.076 7.174 6.109 1.00 92.38 94 LYS A O 1
ATOM 755 N N . GLN A 1 95 ? -5.653 5.696 5.509 1.00 90.19 95 GLN A N 1
ATOM 756 C CA . GLN A 1 95 ? -6.171 6.423 4.364 1.00 90.19 95 GLN A CA 1
ATOM 757 C C . GLN A 1 95 ? -7.518 7.025 4.745 1.00 90.19 95 GLN A C 1
ATOM 759 O O . GLN A 1 95 ? -8.418 6.296 5.157 1.00 90.19 95 GLN A O 1
ATOM 764 N N . VAL A 1 96 ? -7.669 8.332 4.561 1.00 88.62 96 VAL A N 1
ATOM 765 C CA . VAL A 1 96 ? -8.939 9.041 4.700 1.00 88.62 96 VAL A CA 1
ATOM 766 C C . VAL A 1 96 ? -9.370 9.567 3.335 1.00 88.62 96 VAL A C 1
ATOM 768 O O . VAL A 1 96 ? -8.671 10.366 2.707 1.00 88.62 96 VAL A O 1
ATOM 771 N N . ASN A 1 97 ? -10.531 9.124 2.869 1.00 84.69 97 ASN A N 1
ATOM 772 C CA . ASN A 1 97 ? -11.180 9.641 1.678 1.00 84.69 97 ASN A CA 1
ATOM 773 C C . ASN A 1 97 ? -11.788 11.006 1.997 1.00 84.69 97 ASN A C 1
ATOM 775 O O . ASN A 1 97 ? -12.730 11.106 2.784 1.00 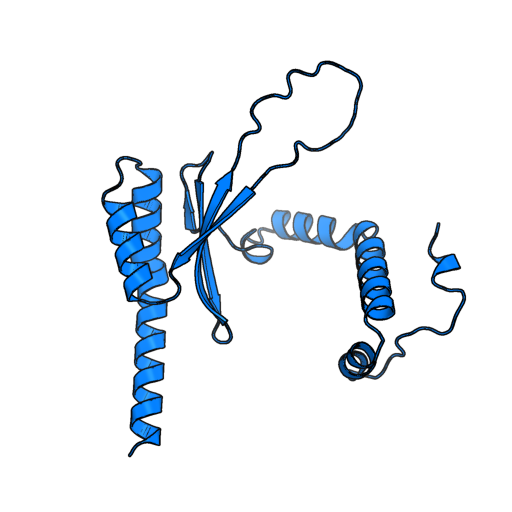84.69 97 ASN A O 1
ATOM 779 N N . LYS A 1 98 ? -11.305 12.063 1.345 1.00 76.12 98 LYS A N 1
ATOM 780 C CA . LYS A 1 98 ? -12.015 13.339 1.321 1.00 76.12 98 LYS A CA 1
ATOM 781 C C . LYS A 1 98 ? -13.073 13.250 0.232 1.00 76.12 98 LYS A C 1
ATOM 783 O O . LYS A 1 98 ? -12.777 13.416 -0.951 1.00 76.12 98 LYS A O 1
ATOM 788 N N . THR A 1 99 ? -14.315 12.975 0.616 1.00 59.44 99 THR A N 1
ATOM 789 C CA . THR A 1 99 ? -15.459 13.255 -0.253 1.00 59.44 99 THR A CA 1
ATOM 790 C C . THR A 1 99 ? -15.435 14.749 -0.540 1.00 59.44 99 THR A C 1
ATOM 792 O O . THR A 1 99 ? -15.577 15.563 0.370 1.00 59.44 99 THR A O 1
ATOM 795 N N . GLY A 1 100 ? -15.181 15.124 -1.794 1.00 51.03 100 GLY A N 1
ATOM 796 C CA . GLY A 1 100 ? -15.193 16.524 -2.194 1.00 51.03 100 GLY A CA 1
ATOM 797 C C . GLY A 1 100 ? -16.545 17.137 -1.847 1.00 51.03 100 GLY A C 1
ATOM 798 O O . GLY A 1 100 ? -17.564 16.776 -2.436 1.00 51.03 100 GLY A O 1
ATOM 799 N N . ALA A 1 101 ? -16.566 18.061 -0.889 1.00 43.34 101 ALA A N 1
ATOM 800 C CA . ALA A 1 101 ? -17.669 18.992 -0.772 1.00 43.34 101 ALA A CA 1
ATOM 801 C C . ALA A 1 101 ? -17.712 19.786 -2.089 1.00 43.34 101 ALA A C 1
ATOM 803 O O . ALA A 1 101 ? -16.778 20.517 -2.403 1.00 43.34 101 ALA A O 1
ATOM 804 N N . ASN A 1 102 ? -18.799 19.617 -2.844 1.00 41.78 102 ASN A N 1
ATOM 805 C CA . ASN A 1 102 ? -19.176 20.358 -4.053 1.00 41.78 102 ASN A CA 1
ATOM 806 C C . ASN A 1 102 ? -18.575 19.888 -5.393 1.00 41.78 102 ASN A C 1
ATOM 808 O O . ASN A 1 102 ? -17.573 20.403 -5.876 1.00 41.78 102 ASN A O 1
ATOM 812 N N . SER A 1 103 ? -19.345 19.073 -6.116 1.00 41.41 103 SER A N 1
ATOM 813 C CA . SER A 1 103 ? -19.475 19.227 -7.572 1.00 41.41 103 SER A CA 1
ATOM 814 C C . SER A 1 103 ? -20.944 19.176 -8.008 1.00 41.41 103 SER A C 1
ATOM 816 O O . SER A 1 103 ? -21.348 18.457 -8.916 1.00 41.41 103 SER A O 1
ATOM 818 N N . ARG A 1 104 ? -21.776 20.044 -7.412 1.00 39.78 104 ARG A N 1
ATOM 819 C CA . ARG A 1 104 ? -22.934 20.580 -8.145 1.00 39.78 104 ARG A CA 1
ATOM 820 C C . ARG A 1 104 ? -22.422 21.595 -9.170 1.00 39.78 104 ARG A C 1
ATOM 822 O O . ARG A 1 104 ? -22.626 22.789 -9.015 1.00 39.78 104 ARG A O 1
ATOM 829 N N . MET A 1 105 ? -21.742 21.128 -10.212 1.00 36.31 105 MET A N 1
ATOM 830 C CA . MET A 1 105 ? -21.505 21.936 -11.405 1.00 36.31 105 MET A CA 1
ATOM 831 C C . MET A 1 105 ? -22.025 21.155 -12.603 1.00 36.31 105 MET A C 1
ATOM 833 O O . MET A 1 105 ? -21.348 20.350 -13.234 1.00 36.31 105 MET A O 1
ATOM 837 N N . ARG A 1 106 ? -23.318 21.364 -12.849 1.00 43.69 106 ARG A N 1
ATOM 838 C CA . ARG A 1 106 ? -24.021 20.953 -14.057 1.00 43.69 106 ARG A CA 1
ATOM 839 C C . ARG A 1 106 ? -23.415 21.749 -15.216 1.00 43.69 106 ARG A C 1
ATOM 841 O O . ARG A 1 106 ? -23.685 22.936 -15.340 1.00 43.69 106 ARG A O 1
ATOM 848 N N . GLY A 1 107 ? -22.586 21.118 -16.042 1.00 37.62 107 GLY A N 1
ATOM 849 C CA . GLY A 1 107 ? -22.032 21.773 -17.228 1.00 37.62 107 GLY A CA 1
ATOM 850 C C . GLY A 1 107 ? -21.011 20.918 -17.970 1.00 37.62 107 GLY A C 1
ATOM 851 O O . GLY A 1 107 ? -19.883 20.797 -17.523 1.00 37.62 107 GLY A O 1
ATOM 852 N N . LYS A 1 108 ? -21.444 20.346 -19.102 1.00 43.09 108 LYS A N 1
ATOM 853 C CA . LYS A 1 108 ? -20.660 19.709 -20.181 1.00 43.09 108 LYS A CA 1
ATOM 854 C C . LYS A 1 108 ? -19.467 18.831 -19.764 1.00 43.09 108 LYS A C 1
ATOM 856 O O . LYS A 1 108 ? -18.348 19.300 -19.620 1.00 43.09 108 LYS A O 1
ATOM 861 N N . ALA A 1 109 ? -19.738 17.524 -19.741 1.00 42.62 109 ALA A N 1
ATOM 862 C CA . ALA A 1 109 ? -18.872 16.448 -20.233 1.00 42.62 109 ALA A CA 1
ATOM 863 C C . ALA A 1 109 ? -17.352 16.696 -20.170 1.00 42.62 109 ALA A C 1
ATOM 865 O O . ALA A 1 109 ? -16.675 16.689 -21.195 1.00 42.62 109 ALA A O 1
ATOM 866 N N . SER A 1 110 ? -16.797 16.822 -18.969 1.00 39.03 110 SER A N 1
ATOM 867 C CA . SER A 1 110 ? -15.436 16.359 -18.736 1.00 39.03 110 SER A CA 1
ATOM 868 C C . SER A 1 110 ? -15.541 14.972 -18.108 1.00 39.03 110 SER A C 1
ATOM 870 O O . SER A 1 110 ? -16.145 14.787 -17.053 1.00 39.03 110 SER A O 1
ATOM 872 N N . LYS A 1 111 ? -14.986 13.955 -18.778 1.00 45.03 111 LYS A N 1
ATOM 873 C CA . LYS A 1 111 ? -14.750 12.613 -18.213 1.00 45.03 111 LYS A CA 1
ATOM 874 C C . LYS A 1 111 ? -13.626 12.674 -17.167 1.00 45.03 111 LYS A C 1
ATOM 876 O O . LYS A 1 111 ? -12.719 11.847 -17.161 1.00 45.03 111 LYS A O 1
ATOM 881 N N . ASN A 1 112 ? -13.648 13.691 -16.317 1.00 41.25 112 ASN A N 1
ATOM 882 C CA . ASN A 1 112 ? -12.709 13.830 -15.230 1.00 41.25 112 ASN A CA 1
ATOM 883 C C . ASN A 1 112 ? -13.264 12.939 -14.130 1.00 41.25 112 ASN A C 1
ATOM 885 O O . ASN A 1 112 ? -14.262 13.278 -13.493 1.00 41.25 112 ASN A O 1
ATOM 889 N N . TRP A 1 113 ? -12.656 11.762 -13.971 1.00 37.34 113 TRP A N 1
ATOM 890 C CA . TRP A 1 113 ? -12.799 10.964 -12.760 1.00 37.34 113 TRP A CA 1
ATOM 891 C C . TRP A 1 113 ? -12.802 11.922 -11.564 1.00 37.34 113 TRP A C 1
ATOM 893 O O . TRP A 1 113 ? -11.918 12.786 -11.523 1.00 37.34 113 TRP A O 1
ATOM 903 N N . PRO A 1 114 ? -13.778 11.849 -10.636 1.00 48.16 114 PRO A N 1
ATOM 904 C CA . PRO A 1 114 ? -13.711 12.673 -9.442 1.00 48.16 114 PRO A CA 1
ATOM 905 C C . PRO A 1 114 ? -12.348 12.394 -8.827 1.00 48.16 114 PRO A C 1
ATOM 907 O O . PRO A 1 114 ? -12.038 11.237 -8.546 1.00 48.16 114 PRO A O 1
ATOM 910 N N . ALA A 1 115 ? -11.502 13.425 -8.748 1.00 50.84 115 ALA A N 1
ATOM 911 C CA . ALA A 1 115 ? -10.168 13.298 -8.195 1.00 50.84 115 ALA A CA 1
ATOM 912 C C . ALA A 1 115 ? -10.360 12.835 -6.755 1.00 50.84 115 ALA A C 1
ATOM 914 O O . ALA A 1 115 ? -10.719 13.627 -5.884 1.00 50.84 115 ALA A O 1
ATOM 915 N N . ALA A 1 116 ? -10.247 11.527 -6.534 1.00 56.56 116 ALA A N 1
ATOM 916 C CA . ALA A 1 116 ? -10.399 10.944 -5.225 1.00 56.56 116 ALA A CA 1
ATOM 917 C C . ALA A 1 116 ? -9.242 11.502 -4.398 1.00 56.56 116 ALA A C 1
ATOM 919 O O . ALA A 1 116 ? -8.081 11.147 -4.591 1.00 56.56 116 ALA A O 1
ATOM 920 N N . CYS A 1 117 ? -9.550 12.492 -3.565 1.00 66.44 117 CYS A N 1
ATOM 921 C CA . CYS A 1 117 ? -8.558 13.149 -2.743 1.00 66.44 117 CYS A CA 1
ATOM 922 C C . CYS A 1 117 ? -8.366 12.272 -1.509 1.00 66.44 117 CYS A C 1
ATOM 924 O O . CYS A 1 117 ? -9.236 12.192 -0.640 1.00 66.44 117 CYS A O 1
ATOM 926 N N . PHE A 1 118 ? -7.245 11.562 -1.470 1.00 80.50 118 PHE A N 1
ATOM 927 C CA . PHE A 1 118 ? -6.873 10.722 -0.343 1.00 80.50 118 PHE A CA 1
ATOM 928 C C . PHE A 1 118 ? -5.894 11.473 0.548 1.00 80.50 118 PHE A C 1
ATOM 930 O O . PHE A 1 118 ? -4.901 12.021 0.069 1.00 80.50 118 PHE A O 1
ATOM 937 N N . GLN A 1 119 ? -6.158 11.475 1.848 1.00 86.94 119 GLN A N 1
ATOM 938 C CA . GLN A 1 119 ? -5.182 11.875 2.849 1.00 86.94 119 GLN A CA 1
ATOM 939 C C . GLN A 1 119 ? -4.598 10.618 3.484 1.00 86.94 119 GLN A C 1
ATOM 941 O O . GLN A 1 119 ? -5.343 9.749 3.931 1.00 86.94 119 GLN A O 1
ATOM 946 N N . TRP A 1 120 ? -3.273 10.537 3.513 1.00 91.25 120 TRP A N 1
ATOM 947 C CA . TRP A 1 120 ? -2.542 9.426 4.107 1.00 91.25 120 TRP A CA 1
ATOM 948 C C . TRP A 1 120 ? -1.839 9.889 5.379 1.00 91.25 120 TRP A C 1
ATOM 950 O O . TRP A 1 120 ? -1.252 10.969 5.408 1.00 91.25 120 TRP A O 1
ATOM 960 N N . GLU A 1 121 ? -1.904 9.066 6.415 1.00 92.44 121 GLU A N 1
ATOM 961 C CA . GLU A 1 121 ? -1.279 9.291 7.717 1.00 92.44 121 GLU A CA 1
ATOM 962 C C . GLU A 1 121 ? -0.541 8.017 8.143 1.00 92.44 121 GLU A C 1
ATOM 964 O O . GLU A 1 121 ? -1.043 6.909 7.942 1.00 92.44 121 GLU A O 1
ATOM 969 N N . ILE A 1 122 ? 0.658 8.166 8.712 1.00 92.94 122 ILE A N 1
ATOM 970 C CA . ILE A 1 122 ? 1.395 7.060 9.333 1.00 92.94 122 ILE A CA 1
ATOM 971 C C . ILE A 1 122 ? 0.918 6.958 10.777 1.00 92.94 122 ILE A C 1
ATOM 973 O O . ILE A 1 122 ? 1.029 7.926 11.521 1.00 92.94 122 ILE A O 1
ATOM 977 N N . LEU A 1 123 ? 0.396 5.796 11.159 1.00 94.25 123 LEU A N 1
ATOM 978 C CA . LEU A 1 123 ? -0.086 5.547 12.516 1.00 94.25 123 LEU A CA 1
ATOM 979 C C . LEU A 1 123 ? 0.943 4.841 13.394 1.00 94.25 123 LEU A C 1
ATOM 981 O O . LEU A 1 123 ? 0.969 5.074 14.597 1.00 94.25 123 LEU A O 1
ATOM 985 N N . ALA A 1 124 ? 1.752 3.955 12.808 1.00 93.81 124 ALA A N 1
ATOM 986 C CA . ALA A 1 124 ? 2.740 3.202 13.565 1.00 93.81 124 ALA A CA 1
ATOM 987 C C . ALA A 1 124 ? 3.933 2.764 12.716 1.00 93.81 124 ALA A C 1
ATOM 989 O O . ALA A 1 124 ? 3.791 2.424 11.540 1.00 93.81 124 ALA A O 1
ATOM 990 N N . THR A 1 125 ? 5.099 2.733 13.352 1.00 91.69 125 THR A N 1
ATOM 991 C CA . THR A 1 125 ? 6.398 2.329 12.800 1.00 91.69 125 THR A CA 1
ATOM 992 C C . THR A 1 125 ? 7.178 1.390 13.727 1.00 91.69 125 THR A C 1
ATOM 994 O O . THR A 1 125 ? 8.146 0.765 13.297 1.00 91.69 125 THR A O 1
ATOM 997 N N . ASN A 1 126 ? 6.759 1.255 14.990 1.00 89.62 126 ASN A N 1
ATOM 998 C CA . ASN A 1 126 ? 7.388 0.404 16.001 1.00 89.62 126 ASN A CA 1
ATOM 999 C C . ASN A 1 126 ? 6.339 -0.280 16.896 1.00 89.62 126 ASN A C 1
ATOM 1001 O O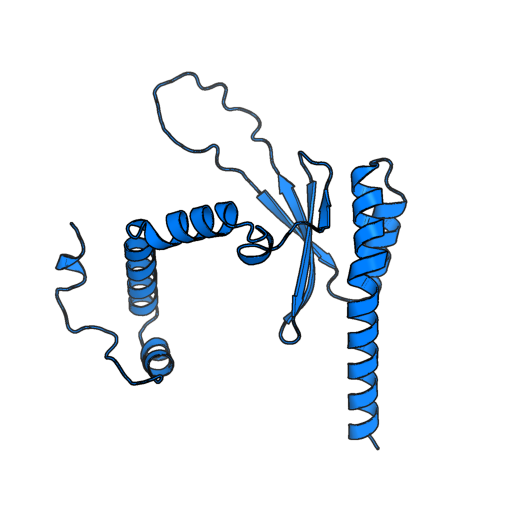 . ASN A 1 126 ? 5.171 0.105 16.905 1.00 89.62 126 ASN A O 1
ATOM 1005 N N . LEU A 1 127 ? 6.747 -1.311 17.645 1.00 90.25 127 LEU A N 1
ATOM 1006 C CA . LEU A 1 127 ? 5.822 -2.155 18.411 1.00 90.25 127 LEU A CA 1
ATOM 1007 C C . LEU A 1 127 ? 4.931 -1.365 19.388 1.00 90.25 127 LEU A C 1
ATOM 1009 O O . LEU A 1 127 ? 3.745 -1.673 19.493 1.00 90.25 127 LEU A O 1
ATOM 1013 N N . GLU A 1 128 ? 5.479 -0.362 20.075 1.00 92.50 128 GLU A N 1
ATOM 1014 C CA . GLU A 1 128 ? 4.736 0.463 21.036 1.00 92.50 128 GLU A CA 1
ATOM 1015 C C . GLU A 1 128 ? 3.634 1.271 20.337 1.00 92.50 128 GLU A C 1
ATOM 1017 O O . GLU A 1 128 ? 2.477 1.252 20.762 1.00 92.50 128 GLU A O 1
ATOM 1022 N N . GLU A 1 129 ? 3.955 1.903 19.206 1.00 94.94 129 GLU A N 1
ATOM 1023 C CA . GLU A 1 129 ? 2.974 2.620 18.388 1.00 94.94 129 GLU A CA 1
ATOM 1024 C C . GLU A 1 129 ? 1.884 1.681 17.859 1.00 94.94 129 GLU A C 1
ATOM 1026 O O . GLU A 1 129 ? 0.703 2.023 17.895 1.00 94.94 129 GLU A O 1
ATOM 1031 N N . PHE A 1 130 ? 2.247 0.470 17.421 1.00 94.69 130 PHE A N 1
ATOM 1032 C CA . PHE A 1 130 ? 1.263 -0.520 16.976 1.00 94.69 130 PHE A CA 1
ATOM 1033 C C . PHE A 1 130 ? 0.306 -0.919 18.111 1.00 94.69 130 PHE A C 1
ATOM 1035 O O . PHE A 1 130 ? -0.903 -0.978 17.892 1.00 94.69 130 PHE A O 1
ATOM 1042 N N . GLN A 1 131 ? 0.816 -1.150 19.325 1.00 94.38 131 GLN A N 1
ATOM 1043 C CA . GLN A 1 131 ? -0.016 -1.456 20.496 1.00 94.38 131 GLN A CA 1
ATOM 1044 C C . GLN A 1 131 ? -0.938 -0.289 20.858 1.00 94.38 131 GLN A C 1
ATOM 1046 O O . GLN A 1 131 ? -2.120 -0.497 21.134 1.00 94.38 131 GLN A O 1
ATOM 1051 N N . LYS A 1 132 ? -0.425 0.945 20.805 1.00 95.81 132 LYS A N 1
ATOM 1052 C CA . LYS A 1 132 ? -1.224 2.151 21.034 1.00 95.81 132 LYS A CA 1
ATOM 1053 C C . LYS A 1 132 ? -2.383 2.245 20.041 1.00 95.81 132 LYS A C 1
ATOM 1055 O O . LYS A 1 132 ? -3.522 2.433 20.463 1.00 95.81 132 LYS A O 1
ATOM 1060 N N . VAL A 1 133 ? -2.117 2.043 18.750 1.00 94.69 133 VAL A N 1
ATOM 1061 C CA . VAL A 1 133 ? -3.158 2.084 17.712 1.00 94.69 133 VAL A CA 1
ATOM 1062 C C . VAL A 1 133 ? -4.194 0.977 17.910 1.00 94.69 133 VAL A C 1
ATOM 1064 O O . VAL A 1 133 ? -5.385 1.241 17.771 1.00 94.69 133 VAL A O 1
ATOM 1067 N N . VAL A 1 134 ? -3.788 -0.243 18.278 1.00 94.75 134 VAL A N 1
ATOM 1068 C CA . VAL A 1 134 ? -4.740 -1.322 18.602 1.00 94.75 134 VAL A CA 1
ATOM 1069 C C . VAL A 1 134 ? -5.657 -0.912 19.755 1.00 94.75 134 VAL A C 1
ATOM 1071 O O . VAL A 1 134 ? -6.872 -1.036 19.631 1.00 94.75 134 VAL A O 1
ATOM 1074 N N . ASN A 1 135 ? -5.114 -0.348 20.836 1.00 94.62 135 ASN A N 1
ATOM 1075 C CA . ASN A 1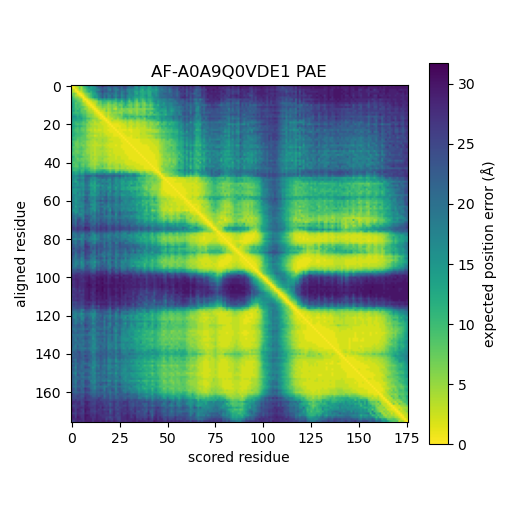 135 ? -5.915 0.107 21.977 1.00 94.62 135 ASN A CA 1
ATOM 1076 C C . ASN A 1 135 ? -6.901 1.229 21.595 1.00 94.62 135 ASN A C 1
ATOM 1078 O O . ASN A 1 135 ? -8.063 1.220 22.015 1.00 94.62 135 ASN A O 1
ATOM 1082 N N . GLU A 1 136 ? -6.467 2.182 20.769 1.00 94.50 136 GLU A N 1
ATOM 1083 C CA . GLU A 1 136 ? -7.324 3.258 20.255 1.00 94.50 136 GLU A CA 1
ATOM 1084 C C . GLU A 1 136 ? -8.454 2.717 19.368 1.00 94.50 136 GLU A C 1
ATOM 1086 O O . GLU A 1 136 ? -9.612 3.107 19.517 1.00 94.50 136 GLU A O 1
ATOM 1091 N N . LEU A 1 137 ? -8.151 1.777 18.471 1.00 92.12 137 LEU A N 1
ATOM 1092 C CA . LEU A 1 137 ? -9.147 1.173 17.585 1.00 92.12 137 LEU A CA 1
ATOM 1093 C C . LEU A 1 137 ? -10.135 0.282 18.341 1.00 92.12 137 LEU A C 1
ATOM 1095 O O . LEU A 1 137 ? -11.334 0.339 18.066 1.00 92.12 137 LEU A O 1
ATOM 1099 N N . SER A 1 138 ? -9.663 -0.485 19.322 1.00 91.06 138 SER A N 1
ATOM 1100 C CA . SER A 1 138 ? -10.494 -1.354 20.162 1.00 91.06 138 SER A CA 1
ATOM 1101 C C . SER A 1 138 ? -11.436 -0.576 21.085 1.00 91.06 138 SER A C 1
ATOM 1103 O O . SER A 1 138 ? -12.514 -1.067 21.411 1.00 91.06 138 SER A O 1
ATOM 1105 N N . SER A 1 139 ? -11.070 0.650 21.473 1.00 91.62 139 SER A N 1
ATOM 1106 C CA . SER A 1 139 ? -11.926 1.552 22.262 1.00 91.62 139 SER A CA 1
ATOM 1107 C C . SER A 1 139 ? -12.855 2.427 21.410 1.00 91.62 139 SER A C 1
ATOM 1109 O O . SER A 1 139 ? -13.649 3.207 21.945 1.00 91.62 139 SER A O 1
ATOM 1111 N N . SER A 1 140 ? -12.800 2.295 20.081 1.00 89.31 140 SER A N 1
ATOM 1112 C CA . SER A 1 140 ? -13.661 3.046 19.175 1.00 89.31 140 SER A CA 1
ATOM 1113 C C . SER A 1 140 ? -15.123 2.614 19.283 1.00 89.31 140 SER A C 1
ATOM 1115 O O . SER A 1 140 ? -15.459 1.442 19.433 1.00 89.31 140 SER A O 1
ATOM 1117 N N . LYS A 1 141 ? -16.032 3.577 19.104 1.00 88.12 141 LYS A N 1
ATOM 1118 C CA . LYS A 1 141 ? -17.472 3.306 18.956 1.00 88.12 141 LYS A CA 1
ATOM 1119 C C . LYS A 1 141 ? -17.828 2.765 17.566 1.00 88.12 141 LYS A C 1
ATOM 1121 O O . LYS A 1 141 ? -18.956 2.334 17.343 1.00 88.12 141 LYS A O 1
ATOM 1126 N N . VAL A 1 142 ? -16.895 2.819 16.614 1.00 87.94 142 VAL A N 1
ATOM 1127 C CA . VAL A 1 142 ? -17.112 2.385 15.231 1.00 87.94 142 VAL A CA 1
ATOM 1128 C C . VAL A 1 142 ? -16.721 0.917 15.105 1.00 87.94 142 VAL A C 1
ATOM 1130 O O . VAL A 1 142 ? -15.538 0.586 15.102 1.00 87.94 142 VAL A O 1
ATOM 1133 N N . ALA A 1 143 ? -17.707 0.034 14.928 1.00 88.38 143 ALA A N 1
ATOM 1134 C CA . ALA A 1 143 ? -17.492 -1.417 14.852 1.00 88.38 143 ALA A CA 1
ATOM 1135 C C . ALA A 1 143 ? -16.436 -1.828 13.809 1.00 88.38 143 ALA A C 1
ATOM 1137 O O . ALA A 1 143 ? -15.646 -2.738 14.038 1.00 88.38 143 ALA A O 1
ATOM 1138 N N . ALA A 1 144 ? -16.376 -1.123 12.679 1.00 87.31 144 ALA A N 1
ATOM 1139 C CA . ALA A 1 144 ? -15.385 -1.379 11.641 1.00 87.31 144 ALA A CA 1
ATOM 1140 C C . ALA A 1 144 ? -13.946 -1.008 12.052 1.00 87.31 144 ALA A C 1
ATOM 1142 O O . ALA A 1 144 ? -12.998 -1.658 11.614 1.00 87.31 144 ALA A O 1
ATOM 1143 N N . GLN A 1 145 ? -13.773 0.012 12.901 1.00 89.50 145 GLN A N 1
ATOM 1144 C CA . GLN A 1 145 ? -12.470 0.352 13.479 1.00 89.50 145 GLN A CA 1
ATOM 1145 C C . GLN A 1 145 ? -12.063 -0.684 14.525 1.00 89.50 145 GLN A C 1
ATOM 1147 O O . GLN A 1 145 ? -10.930 -1.147 14.486 1.00 89.50 145 GLN A O 1
ATOM 1152 N N . VAL A 1 146 ? -13.000 -1.125 15.371 1.00 91.31 146 VAL A N 1
ATOM 1153 C CA . VAL A 1 146 ? -12.768 -2.216 16.335 1.00 91.31 146 VAL A CA 1
ATOM 1154 C C . VAL A 1 146 ? -12.344 -3.498 15.615 1.00 91.31 146 VAL A C 1
ATOM 1156 O O . VAL A 1 146 ? -11.370 -4.136 16.003 1.00 91.31 146 VAL A O 1
ATOM 1159 N N . ALA A 1 147 ? -13.022 -3.850 14.518 1.00 90.88 147 ALA A N 1
ATOM 1160 C CA . ALA A 1 147 ? -12.648 -4.994 13.690 1.00 90.88 147 ALA A CA 1
ATOM 1161 C C . ALA A 1 147 ? -11.238 -4.837 13.098 1.00 90.88 147 ALA A C 1
ATOM 1163 O O . ALA A 1 147 ? -10.449 -5.772 13.170 1.00 90.88 147 ALA A O 1
ATOM 1164 N N . ALA A 1 148 ? -10.896 -3.653 12.575 1.00 90.94 148 ALA A N 1
ATOM 1165 C CA . ALA A 1 148 ? -9.549 -3.377 12.075 1.00 90.94 148 ALA A CA 1
ATOM 1166 C C . ALA A 1 148 ? -8.485 -3.496 13.180 1.00 90.94 148 ALA A C 1
ATOM 1168 O O . ALA A 1 148 ? -7.430 -4.077 12.939 1.00 90.94 148 ALA A O 1
ATOM 1169 N N . GLY A 1 149 ? -8.773 -2.995 14.388 1.00 92.88 149 GLY A N 1
ATOM 1170 C CA . GLY A 1 149 ? -7.915 -3.142 15.565 1.00 92.88 149 GLY A CA 1
ATOM 1171 C C . GLY A 1 149 ? -7.656 -4.608 15.897 1.00 92.88 149 GLY A C 1
ATOM 1172 O O . GLY A 1 149 ? -6.503 -5.005 16.037 1.00 92.88 149 GLY A O 1
ATOM 1173 N N . LYS A 1 150 ? -8.712 -5.430 15.898 1.00 93.75 150 LYS A N 1
ATOM 1174 C CA . LYS A 1 150 ? -8.606 -6.877 16.111 1.00 93.75 150 LYS A CA 1
ATOM 1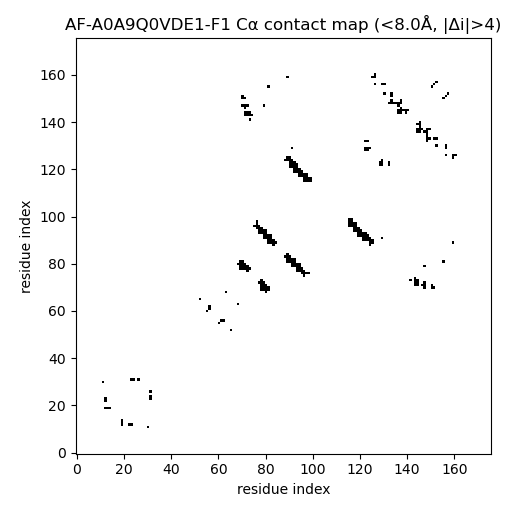175 C C . LYS A 1 150 ? -7.746 -7.559 15.046 1.00 93.75 150 LYS A C 1
ATOM 1177 O O . LYS A 1 150 ? -6.890 -8.356 15.401 1.00 93.75 150 LYS A O 1
ATOM 1182 N N . THR A 1 151 ? -7.919 -7.225 13.767 1.00 93.31 151 THR A N 1
ATOM 1183 C CA . THR A 1 151 ? -7.086 -7.789 12.692 1.00 93.31 151 THR A CA 1
ATOM 1184 C C . THR A 1 151 ? -5.615 -7.382 12.836 1.00 93.31 151 THR A C 1
ATOM 1186 O O . THR A 1 151 ? -4.721 -8.197 12.634 1.00 93.31 151 THR A O 1
ATOM 1189 N N . ILE A 1 152 ? -5.328 -6.132 13.223 1.00 93.12 152 ILE A N 1
ATOM 1190 C CA . ILE A 1 152 ? -3.948 -5.692 13.504 1.00 93.12 152 ILE A CA 1
ATOM 1191 C C . ILE A 1 152 ? -3.371 -6.484 14.686 1.00 93.12 152 ILE A C 1
ATOM 1193 O O . ILE A 1 152 ? -2.221 -6.924 14.642 1.00 93.12 152 ILE A O 1
ATOM 1197 N N . GLU A 1 153 ? -4.165 -6.688 15.734 1.00 93.94 153 GLU A N 1
ATOM 1198 C CA . GLU A 1 153 ? -3.754 -7.433 16.918 1.00 93.94 153 GLU A CA 1
ATOM 1199 C C . GLU A 1 153 ? -3.439 -8.902 16.606 1.00 93.94 153 GLU A C 1
ATOM 1201 O O . GLU A 1 153 ? -2.406 -9.410 17.042 1.00 93.94 153 GLU A O 1
ATOM 1206 N N . THR A 1 154 ? -4.288 -9.577 15.828 1.00 93.50 154 THR A N 1
ATOM 1207 C CA . THR A 1 154 ? -4.136 -11.009 15.537 1.00 93.50 154 THR A CA 1
ATOM 1208 C C . THR A 1 154 ? -3.120 -11.293 14.441 1.00 93.50 154 THR A C 1
ATOM 1210 O O . THR A 1 154 ? -2.360 -12.253 14.557 1.00 93.50 154 THR A O 1
ATOM 1213 N N . ASP A 1 155 ? -3.075 -10.465 13.396 1.00 90.81 155 ASP A N 1
ATOM 1214 C CA . ASP A 1 155 ? -2.363 -10.814 12.163 1.00 90.81 155 ASP A CA 1
ATOM 1215 C C . ASP A 1 155 ? -1.035 -10.060 12.037 1.00 90.81 155 ASP A C 1
ATOM 1217 O O . ASP A 1 155 ? -0.079 -10.571 11.454 1.00 90.81 155 ASP A O 1
ATOM 1221 N N . VAL A 1 156 ? -0.945 -8.847 12.594 1.00 91.38 156 VAL A N 1
ATOM 1222 C CA . VAL A 1 156 ? 0.206 -7.953 12.395 1.00 91.38 156 VAL A CA 1
ATOM 1223 C C . VAL A 1 156 ? 1.151 -7.937 13.595 1.00 91.38 156 VAL A C 1
ATOM 1225 O O . VAL A 1 156 ? 2.365 -8.082 13.416 1.00 91.38 156 VAL A O 1
ATOM 1228 N N . LEU A 1 157 ? 0.636 -7.786 14.821 1.00 91.81 157 LEU A N 1
ATOM 1229 C CA . LEU A 1 157 ? 1.479 -7.724 16.024 1.00 91.81 157 LEU A CA 1
ATOM 1230 C C . LEU A 1 157 ? 2.423 -8.931 16.186 1.00 91.81 157 LEU A C 1
ATOM 1232 O O . LEU A 1 157 ? 3.599 -8.699 16.494 1.00 91.81 157 LEU A O 1
ATOM 1236 N N . PRO A 1 158 ? 2.004 -10.191 15.942 1.00 91.25 158 PRO A N 1
ATOM 1237 C CA . PRO A 1 158 ? 2.901 -11.338 16.090 1.00 91.25 158 PRO A CA 1
ATOM 1238 C C . PRO A 1 158 ? 4.115 -11.275 15.156 1.00 91.25 158 PRO A C 1
ATOM 1240 O O . PRO A 1 158 ? 5.220 -11.666 15.544 1.00 91.25 158 PRO A O 1
ATOM 1243 N N . ILE A 1 159 ? 3.937 -10.740 13.943 1.00 89.50 159 ILE A N 1
ATOM 1244 C CA . ILE A 1 159 ? 5.013 -10.575 12.955 1.00 89.50 159 ILE A CA 1
ATOM 1245 C C . ILE A 1 159 ? 6.060 -9.595 13.493 1.00 89.50 159 ILE A C 1
ATOM 1247 O O . ILE A 1 159 ? 7.255 -9.896 13.500 1.00 89.50 159 ILE A O 1
ATOM 1251 N N . ILE A 1 160 ? 5.605 -8.450 14.003 1.00 88.44 160 ILE A N 1
ATOM 1252 C CA . ILE A 1 160 ? 6.473 -7.385 14.519 1.00 88.44 160 ILE A CA 1
ATOM 1253 C C . ILE A 1 160 ? 7.228 -7.858 15.766 1.00 88.44 160 ILE A C 1
ATOM 1255 O O . ILE A 1 160 ? 8.439 -7.662 15.872 1.00 88.44 160 ILE A O 1
ATOM 1259 N N . GLN A 1 161 ? 6.545 -8.540 16.690 1.00 87.81 161 GLN A N 1
ATOM 1260 C CA . GLN A 1 161 ? 7.173 -9.102 17.890 1.00 87.81 161 GLN A CA 1
ATOM 1261 C C . GLN A 1 161 ? 8.249 -10.136 17.548 1.00 87.81 161 GLN A C 1
ATOM 1263 O O . GLN A 1 161 ? 9.319 -10.154 18.163 1.00 87.81 161 GLN A O 1
ATOM 1268 N N . LYS A 1 162 ? 7.985 -11.000 16.560 1.00 85.00 162 LYS A N 1
ATOM 1269 C CA . LYS A 1 162 ? 8.974 -11.969 16.076 1.00 85.00 162 LYS A CA 1
ATOM 1270 C C . LYS A 1 162 ? 10.194 -11.255 15.496 1.00 85.00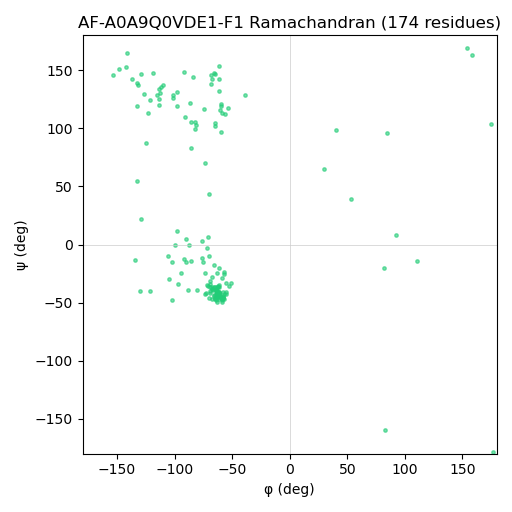 162 LYS A C 1
ATOM 1272 O O . LYS A 1 162 ? 11.318 -11.638 15.812 1.00 85.00 162 LYS A O 1
ATOM 1277 N N . PHE A 1 163 ? 9.984 -10.203 14.708 1.00 77.44 163 PHE A N 1
ATOM 1278 C CA . PHE A 1 163 ? 11.066 -9.417 14.118 1.00 77.44 163 PHE A CA 1
ATOM 1279 C C . PHE A 1 163 ? 11.948 -8.744 15.185 1.00 77.44 163 PHE A C 1
ATOM 1281 O O . PHE A 1 163 ? 13.174 -8.845 15.132 1.00 77.44 163 PHE A O 1
ATOM 1288 N N . GLN A 1 164 ? 11.345 -8.139 16.212 1.00 73.75 164 GLN A N 1
ATOM 1289 C CA . GLN A 1 164 ? 12.087 -7.493 17.300 1.00 73.75 164 GLN A CA 1
ATOM 1290 C C . GLN A 1 164 ? 12.924 -8.491 18.118 1.00 73.75 164 GLN A C 1
ATOM 1292 O O . GLN A 1 164 ? 14.067 -8.197 18.469 1.00 73.75 164 GLN A O 1
ATOM 1297 N N . LYS A 1 165 ? 12.396 -9.696 18.381 1.00 71.19 165 LYS A N 1
ATOM 1298 C CA . LYS A 1 165 ? 13.149 -10.763 19.066 1.00 71.19 165 LYS A CA 1
ATOM 1299 C C . LYS A 1 165 ? 14.390 -11.190 18.279 1.00 71.19 165 LYS A C 1
ATOM 1301 O O . LYS A 1 165 ? 15.453 -11.340 18.875 1.00 71.19 165 LYS A O 1
ATOM 1306 N N . VAL A 1 166 ? 14.271 -11.346 16.958 1.00 62.62 166 VAL A N 1
ATOM 1307 C CA . VAL A 1 166 ? 15.403 -11.701 16.082 1.00 62.62 166 VAL A CA 1
ATOM 1308 C C . VAL A 1 166 ? 16.473 -10.608 16.102 1.00 62.62 166 VAL A C 1
ATOM 1310 O O . VAL A 1 166 ? 17.654 -10.916 16.240 1.00 62.62 166 VAL A O 1
ATOM 1313 N N . SER A 1 167 ? 16.070 -9.336 16.041 1.00 61.47 167 SER A N 1
ATOM 1314 C CA . SER A 1 167 ? 17.016 -8.216 16.107 1.00 61.47 167 SER A CA 1
ATOM 1315 C C . SER A 1 167 ? 17.802 -8.185 17.423 1.00 61.47 167 SER A C 1
ATOM 1317 O O . SER A 1 167 ? 19.001 -7.933 17.400 1.00 61.47 167 SER A O 1
ATOM 1319 N N . LEU A 1 168 ? 17.155 -8.458 18.562 1.00 66.94 168 LEU A N 1
ATOM 1320 C CA . LEU A 1 168 ? 17.819 -8.481 19.873 1.00 66.94 168 LEU A CA 1
ATOM 1321 C C . LEU A 1 168 ? 18.815 -9.643 20.007 1.00 66.94 168 LEU A C 1
ATOM 1323 O O . LEU A 1 168 ? 19.889 -9.463 20.576 1.00 66.94 168 LEU A O 1
ATOM 1327 N N . TRP A 1 169 ? 18.487 -10.816 19.456 1.00 56.38 169 TRP A N 1
ATOM 1328 C CA . TRP A 1 169 ? 19.386 -11.977 19.440 1.00 56.38 169 TRP A CA 1
ATOM 1329 C C . TRP A 1 169 ? 20.667 -11.715 18.646 1.00 56.38 169 TRP A C 1
ATOM 1331 O O . TRP A 1 169 ? 21.753 -12.053 19.109 1.00 56.38 169 TRP A O 1
ATOM 1341 N N . ILE A 1 170 ? 20.554 -11.076 17.479 1.00 62.66 170 ILE A N 1
ATOM 1342 C CA . ILE A 1 170 ? 21.717 -10.720 16.656 1.00 62.66 170 ILE A CA 1
ATOM 1343 C C . ILE A 1 170 ? 22.624 -9.737 17.408 1.00 62.66 170 ILE A C 1
ATOM 1345 O O . ILE A 1 170 ? 23.836 -9.937 17.449 1.00 62.66 170 ILE A O 1
ATOM 1349 N N . SER A 1 171 ? 22.050 -8.726 18.067 1.00 63.97 171 SER A N 1
ATOM 1350 C CA . SER A 1 171 ? 22.828 -7.770 18.864 1.00 63.97 171 SER A CA 1
ATOM 1351 C C . SER A 1 171 ? 23.567 -8.429 20.035 1.00 63.97 171 SER A C 1
ATOM 1353 O O . SER A 1 171 ? 24.692 -8.043 20.327 1.00 63.97 171 SER A O 1
ATOM 1355 N N . LEU A 1 172 ? 22.977 -9.435 20.688 1.00 61.53 172 LEU A N 1
ATOM 1356 C CA . LEU A 1 172 ? 23.620 -10.171 21.786 1.00 61.53 172 LEU A CA 1
ATOM 1357 C C . LEU A 1 172 ? 24.793 -11.044 21.315 1.00 61.53 172 LEU A C 1
ATOM 1359 O O . LEU A 1 172 ? 25.799 -11.126 22.013 1.00 61.53 172 LEU A O 1
ATOM 1363 N N . ILE A 1 173 ? 24.687 -11.659 20.133 1.00 60.00 173 ILE A N 1
ATOM 1364 C CA . ILE A 1 173 ? 25.757 -12.487 19.551 1.00 60.00 173 ILE A CA 1
ATOM 1365 C C . ILE A 1 173 ? 26.938 -11.630 19.080 1.00 60.00 173 ILE A C 1
ATOM 1367 O O . ILE A 1 173 ? 28.075 -12.057 19.199 1.00 60.00 173 ILE A O 1
ATOM 1371 N N . ILE A 1 174 ? 26.692 -10.427 18.553 1.00 57.75 174 ILE A N 1
ATOM 1372 C CA . ILE A 1 174 ? 27.766 -9.532 18.078 1.00 57.75 174 ILE A CA 1
ATOM 1373 C C . ILE A 1 174 ? 28.549 -8.902 19.245 1.00 57.75 174 ILE A C 1
ATOM 1375 O O . ILE A 1 174 ? 29.697 -8.501 19.069 1.00 57.75 174 ILE A O 1
ATOM 1379 N N . VAL A 1 175 ? 27.935 -8.792 20.425 1.00 59.19 175 VAL A N 1
ATOM 1380 C CA . VAL A 1 175 ? 28.523 -8.141 21.611 1.00 59.19 175 VAL A CA 1
ATOM 1381 C C . VAL A 1 175 ? 29.112 -9.158 22.612 1.00 59.19 175 VAL A C 1
ATOM 1383 O O . VAL A 1 175 ? 29.676 -8.749 23.626 1.00 59.19 175 VAL A O 1
ATOM 1386 N N . SER A 1 176 ? 29.024 -10.464 22.328 1.00 50.88 176 SER A N 1
ATOM 1387 C CA . SER A 1 176 ? 29.644 -11.552 23.114 1.00 50.88 176 SER A CA 1
ATOM 1388 C C . SER A 1 176 ? 30.878 -12.109 22.412 1.00 50.88 176 SER A C 1
ATOM 1390 O O . SER A 1 176 ? 31.840 -12.460 23.128 1.00 50.88 176 SER A O 1
#